Protein AF-A0A9X7PK81-F1 (afdb_monomer_lite)

Structure (mmCIF, N/CA/C/O backbone):
data_AF-A0A9X7PK81-F1
#
_entry.id   AF-A0A9X7PK81-F1
#
loop_
_atom_site.group_PDB
_atom_site.id
_atom_site.type_symbol
_atom_site.label_atom_id
_atom_site.label_alt_id
_atom_site.label_comp_id
_atom_site.label_asym_id
_atom_site.label_entity_id
_atom_site.label_seq_id
_atom_site.pdbx_PDB_ins_code
_atom_site.Cartn_x
_atom_site.Cartn_y
_atom_site.Cartn_z
_atom_site.occupancy
_atom_site.B_iso_or_equiv
_atom_site.auth_seq_id
_atom_site.auth_comp_id
_atom_site.auth_asym_id
_atom_site.auth_atom_id
_atom_site.pdbx_PDB_model_num
ATOM 1 N N . MET A 1 1 ? 47.079 4.707 -45.264 1.00 72.62 1 MET A N 1
ATOM 2 C CA . MET A 1 1 ? 46.466 5.850 -44.541 1.00 72.62 1 MET A CA 1
ATOM 3 C C . MET A 1 1 ? 44.966 5.994 -44.814 1.00 72.62 1 MET A C 1
ATOM 5 O O . MET A 1 1 ? 44.214 6.000 -43.854 1.00 72.62 1 MET A O 1
ATOM 9 N N . LYS A 1 2 ? 44.506 6.057 -46.077 1.00 82.69 2 LYS A N 1
ATOM 10 C CA . LYS A 1 2 ? 43.069 6.189 -46.417 1.00 82.69 2 LYS A CA 1
ATOM 11 C C . LYS A 1 2 ? 42.199 5.010 -45.946 1.00 82.69 2 LYS A C 1
ATOM 13 O O . LYS A 1 2 ? 41.203 5.242 -45.281 1.00 82.69 2 LYS A O 1
ATOM 18 N N . GLU A 1 3 ? 42.626 3.771 -46.189 1.00 85.62 3 GLU A N 1
ATOM 19 C CA . GLU A 1 3 ? 41.911 2.560 -45.728 1.00 85.62 3 GLU A CA 1
ATOM 20 C C . GLU A 1 3 ? 41.747 2.498 -44.202 1.00 85.62 3 GLU A C 1
ATOM 22 O O . GLU A 1 3 ? 40.697 2.132 -43.677 1.00 85.62 3 GLU A O 1
ATOM 27 N N . PHE A 1 4 ? 42.781 2.930 -43.475 1.00 86.81 4 PHE A N 1
ATOM 28 C CA . PHE A 1 4 ? 42.753 3.020 -42.017 1.00 86.81 4 PHE A CA 1
ATOM 29 C C . PHE A 1 4 ? 41.733 4.063 -41.537 1.00 86.81 4 PHE A C 1
ATOM 31 O O . PHE A 1 4 ? 40.945 3.777 -40.642 1.00 86.81 4 PHE A O 1
ATOM 38 N N . LEU A 1 5 ? 41.696 5.242 -42.171 1.00 86.31 5 LEU A N 1
ATOM 39 C CA . LEU A 1 5 ? 40.699 6.280 -41.887 1.00 86.31 5 LEU A CA 1
ATOM 40 C C . LEU A 1 5 ? 39.271 5.798 -42.179 1.00 86.31 5 LEU A C 1
ATOM 42 O O . LEU A 1 5 ? 38.388 6.019 -41.360 1.00 86.31 5 LEU A O 1
ATOM 46 N N . ILE A 1 6 ? 39.042 5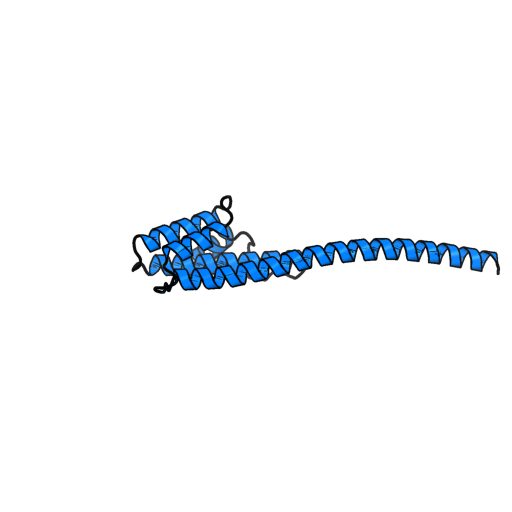.108 -43.299 1.00 89.00 6 ILE A N 1
ATOM 47 C CA . ILE A 1 6 ? 37.720 4.567 -43.657 1.00 89.00 6 ILE A CA 1
ATOM 48 C C . ILE A 1 6 ? 37.267 3.521 -42.636 1.00 89.00 6 ILE A C 1
ATOM 50 O O . ILE A 1 6 ? 36.142 3.591 -42.152 1.00 89.00 6 ILE A O 1
ATOM 54 N N . THR A 1 7 ? 38.151 2.596 -42.257 1.00 88.38 7 THR A N 1
ATOM 55 C CA . THR A 1 7 ? 37.855 1.570 -41.243 1.00 88.38 7 THR A CA 1
ATOM 56 C C . THR A 1 7 ? 37.533 2.206 -39.890 1.00 88.38 7 THR A C 1
ATOM 58 O O . THR A 1 7 ? 36.552 1.839 -39.243 1.00 88.38 7 THR A O 1
ATOM 61 N N . LEU A 1 8 ? 38.315 3.210 -39.482 1.00 89.31 8 LEU A N 1
ATOM 62 C CA . LEU A 1 8 ? 38.095 3.949 -38.243 1.00 89.31 8 LEU A CA 1
ATOM 63 C C . LEU A 1 8 ? 36.741 4.677 -38.257 1.00 89.31 8 LEU A C 1
ATOM 65 O O . LEU A 1 8 ? 35.977 4.562 -37.302 1.00 89.31 8 LEU A O 1
ATOM 69 N N . LEU A 1 9 ? 36.406 5.361 -39.354 1.00 86.44 9 LEU A N 1
ATOM 70 C CA . LEU A 1 9 ? 35.127 6.058 -39.514 1.00 86.44 9 LEU A CA 1
ATOM 71 C C . LEU A 1 9 ? 33.933 5.094 -39.574 1.00 86.44 9 LEU A C 1
ATOM 73 O O . LEU A 1 9 ? 32.907 5.346 -38.951 1.00 86.44 9 LEU A O 1
ATOM 77 N N . ALA A 1 10 ? 34.059 3.966 -40.271 1.00 86.56 10 ALA A N 1
ATOM 78 C CA . ALA A 1 10 ? 33.008 2.954 -40.319 1.00 86.56 10 ALA A CA 1
ATOM 79 C C . ALA A 1 10 ? 32.751 2.354 -38.926 1.00 86.56 10 ALA A C 1
ATOM 81 O O . ALA A 1 10 ? 31.603 2.242 -38.498 1.00 86.56 10 ALA A O 1
ATOM 82 N N . SER A 1 11 ? 33.816 2.036 -38.181 1.00 87.19 11 SER A N 1
ATOM 83 C CA . SER A 1 11 ? 33.700 1.509 -36.816 1.00 87.19 11 SER A CA 1
ATOM 84 C C . SER A 1 11 ? 33.093 2.514 -35.830 1.00 87.19 11 SER A C 1
ATOM 86 O O . SER A 1 11 ? 32.291 2.124 -34.982 1.00 87.19 11 SER A O 1
ATOM 88 N N . SER A 1 12 ? 33.405 3.809 -35.960 1.00 88.56 12 SER A N 1
ATOM 89 C CA . SER A 1 12 ? 32.876 4.846 -35.068 1.00 88.56 12 SER A CA 1
ATOM 90 C C . SER A 1 12 ? 31.393 5.116 -35.313 1.00 88.56 12 SER A C 1
ATOM 92 O O . SER A 1 12 ? 30.637 5.246 -34.352 1.00 88.56 12 SER A O 1
ATOM 94 N N . VAL A 1 13 ? 30.950 5.112 -36.575 1.00 91.44 13 VAL A N 1
ATOM 95 C CA . VAL A 1 13 ? 29.528 5.222 -36.933 1.00 91.44 13 VAL A CA 1
ATOM 96 C C . VAL A 1 13 ? 28.739 4.035 -36.382 1.00 91.44 13 VAL A C 1
ATOM 98 O O . VAL A 1 13 ? 27.712 4.233 -35.735 1.00 91.44 13 VAL A O 1
ATOM 101 N N . VAL A 1 14 ? 29.235 2.806 -36.564 1.00 91.31 14 VAL A N 1
ATOM 102 C CA . VAL A 1 14 ? 28.582 1.604 -36.018 1.00 91.31 14 VAL A CA 1
ATOM 103 C C . VAL A 1 14 ? 28.527 1.659 -34.490 1.00 91.31 14 VAL A C 1
ATOM 105 O O . VAL A 1 14 ? 27.471 1.412 -33.908 1.00 91.31 14 VAL A O 1
ATOM 108 N N . SER A 1 15 ? 29.622 2.053 -33.832 1.00 91.44 15 SER A N 1
ATOM 109 C CA . SER A 1 15 ? 29.646 2.224 -32.377 1.00 91.44 15 SER A CA 1
ATOM 110 C C . SER A 1 15 ? 28.635 3.270 -31.909 1.00 91.44 15 SER A C 1
ATOM 112 O O . SER A 1 15 ? 27.931 3.026 -30.936 1.00 91.44 15 SER A O 1
ATOM 114 N N . ALA A 1 16 ? 28.521 4.410 -32.596 1.00 92.06 16 ALA A N 1
ATOM 115 C CA . ALA A 1 16 ? 27.572 5.462 -32.243 1.00 92.06 16 ALA A CA 1
ATOM 116 C C . ALA A 1 16 ? 26.114 4.995 -32.379 1.00 92.06 16 ALA A C 1
ATOM 118 O O . ALA A 1 16 ? 25.294 5.304 -31.515 1.00 92.06 16 ALA A O 1
ATOM 119 N N . ILE A 1 17 ? 25.796 4.209 -33.415 1.00 92.19 17 ILE A N 1
ATOM 120 C CA . ILE A 1 17 ? 24.463 3.615 -33.597 1.00 92.19 17 ILE A CA 1
ATOM 121 C C . ILE A 1 17 ? 24.151 2.647 -32.451 1.00 92.19 17 ILE A C 1
ATOM 123 O O . ILE A 1 17 ? 23.096 2.759 -31.825 1.00 92.19 17 ILE A O 1
ATOM 127 N N . ILE A 1 18 ? 25.075 1.733 -32.133 1.00 93.38 18 ILE A N 1
ATOM 128 C CA . ILE A 1 18 ? 24.903 0.769 -31.035 1.00 93.38 18 ILE A CA 1
ATOM 129 C C . ILE A 1 18 ? 24.725 1.507 -29.702 1.00 93.38 18 ILE A C 1
ATOM 131 O O . ILE A 1 18 ? 23.793 1.212 -28.954 1.00 93.38 18 ILE A O 1
ATOM 135 N N . SER A 1 19 ? 25.570 2.502 -29.419 1.00 92.31 19 SER A N 1
ATOM 136 C CA . SER A 1 19 ? 25.451 3.332 -28.218 1.00 92.31 19 SER A CA 1
ATOM 137 C C . SER A 1 19 ? 24.112 4.064 -28.165 1.00 92.31 19 SER A C 1
ATOM 139 O O . SER A 1 19 ? 23.463 4.038 -27.125 1.00 92.31 19 SER A O 1
ATOM 141 N N . GLY A 1 20 ? 23.654 4.649 -29.275 1.00 92.38 20 GLY A N 1
ATOM 142 C CA . GLY A 1 20 ? 22.355 5.318 -29.354 1.00 92.38 20 GLY A CA 1
ATOM 143 C C . GLY A 1 20 ? 21.185 4.388 -29.018 1.00 92.38 20 GLY A C 1
ATOM 144 O O . GLY A 1 20 ? 20.315 4.760 -28.229 1.00 92.38 20 GLY A O 1
ATOM 145 N N . ILE A 1 21 ? 21.198 3.156 -29.541 1.00 92.75 21 ILE A N 1
ATOM 146 C CA . ILE A 1 21 ? 20.181 2.133 -29.241 1.00 92.75 21 ILE A CA 1
ATOM 147 C C . ILE A 1 21 ? 20.201 1.773 -27.749 1.00 92.75 21 ILE A C 1
ATOM 149 O O . ILE A 1 21 ? 19.158 1.791 -27.095 1.00 92.75 21 ILE A O 1
ATOM 153 N N . VAL A 1 22 ? 21.381 1.493 -27.187 1.00 92.44 22 VAL A N 1
ATOM 154 C CA . VAL A 1 22 ? 21.528 1.144 -25.764 1.00 92.44 22 VAL A CA 1
ATOM 155 C C . VAL A 1 22 ? 21.070 2.294 -24.861 1.00 92.44 22 VAL A C 1
ATOM 157 O O . VAL A 1 22 ? 20.337 2.067 -23.896 1.00 92.44 22 VAL A O 1
ATOM 160 N N . THR A 1 23 ? 21.445 3.534 -25.179 1.00 92.50 23 THR A N 1
ATOM 161 C CA . THR A 1 23 ? 21.010 4.726 -24.440 1.00 92.50 23 THR A CA 1
ATOM 162 C C . THR A 1 23 ? 19.496 4.892 -24.487 1.00 92.50 23 THR A C 1
ATOM 164 O O . THR A 1 23 ? 18.885 5.141 -23.449 1.00 92.50 23 THR A O 1
ATOM 167 N N . TYR A 1 24 ? 18.875 4.714 -25.656 1.00 90.75 24 TYR A N 1
ATOM 168 C CA . TYR A 1 24 ? 17.421 4.789 -25.794 1.00 90.75 24 TYR A CA 1
ATOM 169 C C . TYR A 1 24 ? 16.711 3.742 -24.924 1.00 90.75 24 TYR A C 1
ATOM 171 O O . TYR A 1 24 ? 15.839 4.094 -24.128 1.00 90.75 24 TYR A O 1
ATOM 179 N N . MET A 1 25 ? 17.145 2.478 -24.995 1.00 88.00 25 MET A N 1
ATOM 180 C CA . MET A 1 25 ? 16.577 1.385 -24.196 1.00 88.00 25 MET A CA 1
ATOM 181 C C . MET A 1 25 ? 16.705 1.637 -22.688 1.00 88.00 25 MET A C 1
ATOM 183 O O . MET A 1 25 ? 15.767 1.384 -21.929 1.00 88.00 25 MET A O 1
ATOM 187 N N . ASN A 1 26 ? 17.856 2.145 -22.240 1.00 86.56 26 ASN A N 1
ATOM 188 C CA . ASN A 1 26 ? 18.078 2.464 -20.830 1.00 86.56 26 ASN A CA 1
ATOM 189 C C . ASN A 1 26 ? 17.217 3.647 -20.373 1.00 86.56 26 ASN A C 1
ATOM 191 O O . ASN A 1 26 ? 16.615 3.582 -19.301 1.00 86.56 26 ASN A O 1
ATOM 195 N N . ASN A 1 27 ? 17.105 4.700 -21.187 1.00 89.56 27 ASN A N 1
ATOM 196 C CA . ASN A 1 27 ? 16.274 5.859 -20.869 1.00 89.56 27 ASN A CA 1
ATOM 197 C C . ASN A 1 27 ? 14.796 5.486 -20.743 1.00 89.56 27 ASN A C 1
ATOM 199 O O . ASN A 1 27 ? 14.150 5.900 -19.783 1.00 89.56 27 ASN A O 1
ATOM 203 N N . GLU A 1 28 ? 14.266 4.675 -21.660 1.00 89.38 28 GLU A N 1
ATOM 204 C CA . GLU A 1 28 ? 12.868 4.243 -21.610 1.00 89.38 28 GLU A CA 1
ATOM 205 C C . GLU A 1 28 ? 12.569 3.435 -20.336 1.00 89.38 28 GLU A C 1
ATOM 207 O O . GLU A 1 28 ? 11.577 3.689 -19.648 1.00 89.38 28 GLU A O 1
ATOM 212 N N . ARG A 1 29 ? 13.452 2.492 -19.980 1.00 83.69 29 ARG A N 1
ATOM 213 C CA . ARG A 1 29 ? 13.326 1.696 -18.749 1.00 83.69 29 ARG A CA 1
ATOM 214 C C . ARG A 1 29 ? 13.378 2.570 -17.498 1.00 83.69 29 ARG A C 1
ATOM 216 O O . ARG A 1 29 ? 12.508 2.444 -16.639 1.00 83.69 29 ARG A O 1
ATOM 223 N N . ASN A 1 30 ? 14.350 3.477 -17.419 1.00 85.25 30 ASN A N 1
ATOM 224 C CA . ASN A 1 30 ? 14.511 4.381 -16.281 1.00 85.25 30 ASN A CA 1
ATOM 225 C C . ASN A 1 30 ? 13.311 5.319 -16.123 1.00 85.25 30 ASN A C 1
ATOM 227 O O . ASN A 1 30 ? 12.867 5.573 -15.006 1.00 85.25 30 ASN A O 1
ATOM 231 N N . LEU A 1 31 ? 12.756 5.802 -17.236 1.00 87.94 31 LEU A N 1
ATOM 232 C CA . LEU A 1 31 ? 11.587 6.669 -17.224 1.00 87.94 31 LEU A CA 1
ATOM 233 C C . LEU A 1 31 ? 10.346 5.929 -16.701 1.00 87.94 31 LEU A C 1
ATOM 235 O O . LEU A 1 31 ? 9.661 6.438 -15.817 1.00 87.94 31 LEU A O 1
ATOM 239 N N . LYS A 1 32 ? 10.090 4.705 -17.183 1.00 87.31 32 LYS A N 1
ATOM 240 C CA . LYS A 1 32 ? 8.990 3.859 -16.684 1.00 87.31 32 LYS A CA 1
ATOM 241 C C . LYS A 1 32 ? 9.138 3.561 -15.191 1.00 87.31 32 LYS A C 1
ATOM 243 O O . LYS A 1 32 ? 8.175 3.718 -14.444 1.00 87.31 32 LYS A O 1
ATOM 248 N N . LEU A 1 33 ? 10.342 3.182 -14.754 1.00 86.88 33 LEU A N 1
ATOM 249 C CA . LEU A 1 33 ? 10.630 2.912 -13.343 1.00 86.88 33 LEU A CA 1
ATOM 250 C C . LEU A 1 33 ? 10.382 4.152 -12.474 1.00 86.88 33 LEU A C 1
ATOM 252 O O . LEU A 1 33 ? 9.764 4.048 -11.414 1.00 86.88 33 LEU A O 1
ATOM 256 N N . LYS A 1 34 ? 10.815 5.327 -12.943 1.00 89.06 34 LYS A N 1
ATOM 257 C CA . LYS A 1 34 ? 10.599 6.602 -12.255 1.00 89.06 34 LYS A CA 1
ATOM 258 C C . LYS A 1 34 ? 9.111 6.898 -12.076 1.00 89.06 34 LYS A C 1
ATOM 260 O O . LYS A 1 34 ? 8.694 7.144 -10.949 1.00 89.06 34 LYS A O 1
ATOM 265 N N . TYR A 1 35 ? 8.313 6.807 -13.141 1.00 90.44 35 TYR A N 1
ATOM 266 C CA . TYR A 1 35 ? 6.870 7.059 -13.057 1.00 90.44 35 TYR A CA 1
ATOM 267 C C . TYR A 1 35 ? 6.171 6.127 -12.063 1.00 90.44 35 TYR A C 1
ATOM 269 O O . TYR A 1 35 ? 5.443 6.592 -11.189 1.00 90.44 35 TYR A O 1
ATOM 277 N N . VAL A 1 36 ? 6.448 4.820 -12.135 1.00 89.19 36 VAL A N 1
ATOM 278 C CA . VAL A 1 36 ? 5.859 3.841 -11.208 1.00 89.19 36 VAL A CA 1
ATOM 279 C C . VAL A 1 36 ? 6.282 4.120 -9.763 1.00 89.19 36 VAL A C 1
ATOM 281 O O . VAL A 1 36 ? 5.462 4.033 -8.852 1.00 89.19 36 VAL A O 1
ATOM 284 N N . THR A 1 37 ? 7.545 4.485 -9.536 1.00 89.62 37 THR A N 1
ATOM 285 C CA . THR A 1 37 ? 8.054 4.796 -8.192 1.00 89.62 37 THR A CA 1
ATOM 286 C C . THR A 1 37 ? 7.396 6.049 -7.613 1.00 89.62 37 THR A C 1
ATOM 288 O O . THR A 1 37 ? 7.001 6.047 -6.447 1.00 89.62 37 THR A O 1
ATOM 291 N N . GLU A 1 38 ? 7.225 7.097 -8.421 1.00 91.62 38 GLU A N 1
ATOM 292 C CA . GLU A 1 38 ? 6.550 8.332 -8.012 1.00 91.62 38 GLU A CA 1
ATOM 293 C C . GLU A 1 38 ? 5.071 8.093 -7.681 1.00 91.62 38 GLU A C 1
ATOM 295 O O . GLU A 1 38 ? 4.585 8.561 -6.650 1.00 91.62 38 GLU A O 1
ATOM 300 N N . ASP A 1 39 ? 4.351 7.324 -8.499 1.00 92.19 39 ASP A N 1
ATOM 301 C CA . ASP A 1 39 ? 2.946 7.012 -8.226 1.00 92.19 39 ASP A CA 1
ATOM 302 C C . ASP A 1 39 ? 2.783 6.116 -6.993 1.00 92.19 39 ASP A C 1
ATOM 304 O O . ASP A 1 39 ? 1.887 6.348 -6.179 1.00 92.19 39 ASP A O 1
ATOM 308 N N . ARG A 1 40 ? 3.698 5.166 -6.766 1.00 91.44 40 ARG A N 1
ATOM 309 C CA . ARG A 1 40 ? 3.738 4.373 -5.526 1.00 91.44 40 ARG A CA 1
ATOM 310 C C . ARG A 1 40 ? 4.029 5.221 -4.294 1.00 91.44 40 ARG A C 1
ATOM 312 O O . ARG A 1 40 ? 3.461 4.962 -3.231 1.00 91.44 40 ARG A O 1
ATOM 319 N N . GLN A 1 41 ? 4.894 6.228 -4.412 1.00 92.62 41 GLN A N 1
ATOM 320 C CA . GLN A 1 41 ? 5.137 7.173 -3.326 1.00 92.62 41 GLN A CA 1
ATOM 321 C C . GLN A 1 41 ? 3.854 7.944 -2.990 1.00 92.62 41 GLN A C 1
ATOM 323 O O . GLN A 1 41 ? 3.449 7.955 -1.825 1.00 92.62 41 GLN A O 1
ATOM 328 N N . LYS A 1 42 ? 3.177 8.512 -3.998 1.00 95.19 42 LYS A N 1
ATOM 329 C CA . LYS A 1 42 ? 1.897 9.221 -3.814 1.00 95.19 42 LYS A CA 1
ATOM 330 C C . LYS A 1 42 ? 0.836 8.315 -3.192 1.00 95.19 42 LYS A C 1
ATOM 332 O O . LYS A 1 42 ? 0.175 8.716 -2.234 1.00 95.19 42 LYS A O 1
ATOM 337 N N . TRP A 1 43 ? 0.701 7.089 -3.702 1.00 95.62 43 TRP A N 1
ATOM 338 C CA . TRP A 1 43 ? -0.214 6.088 -3.158 1.00 95.62 43 TRP A CA 1
ATOM 339 C C . TRP A 1 43 ? 0.082 5.831 -1.678 1.00 95.62 43 TRP A C 1
ATOM 341 O O . TRP A 1 43 ? -0.811 5.961 -0.846 1.00 95.62 43 TRP A O 1
ATOM 351 N N . ARG A 1 44 ? 1.343 5.582 -1.308 1.00 95.06 44 ARG A N 1
ATOM 352 C CA . ARG A 1 44 ? 1.735 5.321 0.086 1.00 95.06 44 ARG A CA 1
ATOM 353 C C . ARG A 1 44 ? 1.464 6.509 1.006 1.00 95.06 44 ARG A C 1
ATOM 355 O O . ARG A 1 44 ? 0.979 6.320 2.119 1.00 95.06 44 ARG A O 1
ATOM 362 N N . GLU A 1 45 ? 1.799 7.723 0.577 1.00 95.75 45 GLU A N 1
ATOM 363 C CA . GLU A 1 45 ? 1.542 8.943 1.351 1.00 95.75 45 GLU A CA 1
ATOM 364 C C . GLU A 1 45 ? 0.044 9.154 1.583 1.00 95.75 45 GLU A C 1
ATOM 366 O O . GLU A 1 45 ? -0.361 9.507 2.693 1.00 95.75 45 GLU A O 1
ATOM 371 N N . ARG A 1 46 ? -0.782 8.883 0.566 1.00 96.56 46 ARG A N 1
ATOM 372 C CA . ARG A 1 46 ? -2.239 8.924 0.692 1.00 96.56 46 ARG A CA 1
ATOM 373 C C . ARG A 1 46 ? -2.752 7.838 1.637 1.00 96.56 46 ARG A C 1
ATOM 375 O O . ARG A 1 46 ? -3.465 8.166 2.579 1.00 96.56 46 ARG A O 1
ATOM 382 N N . MET A 1 47 ? -2.336 6.586 1.456 1.00 97.50 47 MET A N 1
ATOM 383 C CA . MET A 1 47 ? -2.757 5.468 2.309 1.00 97.50 47 MET A CA 1
ATOM 384 C C . MET A 1 47 ? -2.389 5.689 3.777 1.00 97.50 47 MET A C 1
ATOM 386 O O . MET A 1 47 ? -3.217 5.456 4.649 1.00 97.50 47 MET A O 1
ATOM 390 N N . LYS A 1 48 ? -1.187 6.205 4.072 1.00 96.38 48 LYS A N 1
ATOM 391 C CA . LYS A 1 48 ? -0.789 6.565 5.445 1.00 96.38 48 LYS A CA 1
ATOM 392 C C . LYS A 1 48 ? -1.760 7.555 6.085 1.00 96.38 48 LYS A C 1
ATOM 394 O O . LYS A 1 48 ? -2.174 7.344 7.220 1.00 96.38 48 LYS A O 1
ATOM 399 N N . LYS A 1 49 ? -2.124 8.621 5.364 1.00 96.94 49 LYS A N 1
ATOM 400 C CA . LYS A 1 49 ? -3.081 9.625 5.855 1.00 96.94 49 LYS A CA 1
ATOM 401 C C . LYS A 1 49 ? -4.450 9.000 6.105 1.00 96.94 49 LYS A C 1
ATOM 403 O O . LYS A 1 49 ? -5.010 9.216 7.172 1.00 96.94 49 LYS A O 1
ATOM 408 N N . LEU A 1 50 ? -4.933 8.188 5.166 1.00 97.81 50 LEU A N 1
ATOM 409 C CA . LEU A 1 50 ? -6.224 7.517 5.290 1.00 97.81 50 LEU A CA 1
ATOM 410 C C . LEU A 1 50 ? -6.259 6.546 6.475 1.00 97.81 50 LEU A C 1
ATOM 412 O O . LEU A 1 50 ? -7.207 6.578 7.245 1.00 97.81 50 LEU A O 1
ATOM 416 N N . PHE A 1 51 ? -5.231 5.720 6.692 1.00 97.62 51 PHE A N 1
ATOM 417 C CA . PHE A 1 51 ? -5.212 4.817 7.851 1.00 97.62 51 PHE A CA 1
ATOM 418 C C . PHE A 1 51 ? -5.189 5.578 9.183 1.00 97.62 51 PHE A C 1
ATOM 420 O O . PHE A 1 51 ? -5.895 5.194 10.113 1.00 97.62 51 PHE A O 1
ATOM 427 N N . VAL A 1 52 ? -4.443 6.686 9.269 1.00 96.62 52 VAL A N 1
ATOM 428 C CA . VAL A 1 52 ? -4.456 7.553 10.460 1.00 96.62 52 VAL A CA 1
ATOM 429 C C . VAL A 1 52 ? -5.842 8.161 10.681 1.00 96.62 52 VAL A C 1
ATOM 431 O O . VAL A 1 52 ? -6.340 8.128 11.801 1.00 96.62 52 VAL A O 1
ATOM 434 N N . GLN A 1 53 ? -6.485 8.667 9.626 1.00 97.00 53 GLN A N 1
ATOM 435 C CA . GLN A 1 53 ? -7.850 9.206 9.686 1.00 97.00 53 GLN A CA 1
ATOM 436 C C . GLN A 1 53 ? -8.877 8.133 10.051 1.00 97.00 53 GLN A C 1
ATOM 438 O O . GLN A 1 53 ? -9.803 8.399 10.805 1.00 97.00 53 GLN A O 1
ATOM 443 N N . PHE A 1 54 ? -8.698 6.901 9.579 1.00 97.62 54 PHE A N 1
ATOM 444 C CA . PHE A 1 54 ? -9.578 5.799 9.936 1.00 97.62 54 PHE A CA 1
ATOM 445 C C . PHE A 1 54 ? -9.472 5.497 11.432 1.00 97.62 54 PHE A C 1
ATOM 447 O O . PHE A 1 54 ? -10.490 5.339 12.097 1.00 97.62 54 PHE A O 1
ATOM 454 N N . ILE A 1 55 ? -8.254 5.440 11.982 1.00 95.62 55 ILE A N 1
ATOM 455 C CA . ILE A 1 55 ? -8.023 5.198 13.414 1.00 95.62 55 ILE A CA 1
ATOM 456 C C . ILE A 1 55 ? -8.542 6.374 14.257 1.00 95.62 55 ILE A C 1
ATOM 458 O O . ILE A 1 55 ? -9.200 6.149 15.277 1.00 95.62 55 ILE A O 1
ATOM 462 N N . HIS A 1 56 ? -8.309 7.605 13.798 1.00 94.50 56 HIS A N 1
ATOM 463 C CA . HIS A 1 56 ? -8.680 8.858 14.456 1.00 94.50 56 HIS A CA 1
ATOM 464 C C . HIS A 1 56 ? -9.639 9.689 13.580 1.00 94.50 56 HIS A C 1
ATOM 466 O O . HIS A 1 56 ? -9.215 10.690 12.993 1.00 94.50 56 HIS A O 1
ATOM 472 N N . PRO A 1 57 ? -10.921 9.289 13.474 1.00 94.38 57 PRO A N 1
ATOM 473 C CA . PRO A 1 57 ? -11.881 9.969 12.613 1.00 94.38 57 PRO A CA 1
ATOM 474 C C . PRO A 1 57 ? -12.203 11.370 13.136 1.00 94.38 57 PRO A C 1
ATOM 476 O O . PRO A 1 57 ? -12.174 11.629 14.342 1.00 94.38 57 PRO A O 1
ATOM 479 N N . THR A 1 58 ? -12.550 12.267 12.218 1.00 93.19 58 THR A N 1
ATOM 480 C CA . THR A 1 58 ? -13.046 13.614 12.531 1.00 93.19 58 THR A CA 1
ATOM 481 C C . THR A 1 58 ? -14.485 13.760 12.046 1.00 93.19 58 THR A C 1
ATOM 483 O O . THR A 1 58 ? -14.976 12.929 11.284 1.00 93.19 58 THR A O 1
ATOM 486 N N . ASN A 1 59 ? -15.176 14.828 12.452 1.00 91.25 59 ASN A N 1
ATOM 487 C CA . ASN A 1 59 ? -16.541 15.086 11.978 1.00 91.25 59 ASN A CA 1
ATOM 488 C C . ASN A 1 59 ? -16.608 15.239 10.446 1.00 91.25 59 ASN A C 1
ATOM 490 O O . ASN A 1 59 ? -17.560 14.772 9.830 1.00 91.25 59 ASN A O 1
ATOM 494 N N . ASP A 1 60 ? -15.584 15.849 9.838 1.00 91.12 60 ASP A N 1
ATOM 495 C CA . ASP A 1 60 ? -15.510 16.068 8.386 1.00 91.12 60 ASP A CA 1
ATOM 496 C C . ASP A 1 60 ? -15.019 14.832 7.615 1.00 91.12 60 ASP A C 1
ATOM 498 O O . ASP A 1 60 ? -15.149 14.765 6.393 1.00 91.12 60 ASP A O 1
ATOM 502 N N . GLN A 1 61 ? -14.413 13.869 8.314 1.00 90.62 61 GLN A N 1
ATOM 503 C CA . GLN A 1 61 ? -13.871 12.625 7.763 1.00 90.62 61 GLN A CA 1
ATOM 504 C C . GLN A 1 61 ? -14.275 11.447 8.662 1.00 90.62 61 GLN A C 1
ATOM 506 O O . GLN A 1 61 ? -13.451 10.924 9.424 1.00 90.62 61 GLN A O 1
ATOM 511 N N . PRO A 1 62 ? -15.556 11.035 8.611 1.00 94.69 62 PRO A N 1
ATOM 512 C CA . PRO A 1 62 ? -16.038 9.872 9.334 1.00 94.69 62 PRO A CA 1
ATOM 513 C C . PRO A 1 62 ? -15.354 8.588 8.856 1.00 94.69 62 PRO A C 1
ATOM 515 O O . PRO A 1 62 ? -14.818 8.479 7.742 1.00 94.69 62 PRO A O 1
ATOM 518 N N . ARG A 1 63 ? -15.386 7.585 9.732 1.00 95.00 63 ARG A N 1
ATOM 519 C CA . ARG A 1 63 ? -14.680 6.314 9.562 1.00 95.00 63 ARG A CA 1
ATOM 520 C C . ARG A 1 63 ? -15.146 5.562 8.310 1.00 95.00 63 ARG A C 1
ATOM 522 O O . ARG A 1 63 ? -14.316 4.985 7.617 1.00 95.00 63 ARG A O 1
ATOM 529 N N . GLU A 1 64 ? -16.431 5.628 7.976 1.00 96.06 64 GLU A N 1
ATOM 530 C CA . GLU A 1 64 ? -17.066 4.953 6.837 1.00 96.06 64 GLU A CA 1
ATOM 531 C C . GLU A 1 64 ? -16.614 5.531 5.488 1.00 96.06 64 GLU A C 1
ATOM 533 O O . GLU A 1 64 ? -16.336 4.784 4.542 1.00 96.06 64 GLU A O 1
ATOM 538 N N . LEU A 1 65 ? -16.496 6.862 5.401 1.00 96.38 65 LEU A N 1
ATOM 539 C CA . LEU A 1 65 ? -15.959 7.526 4.210 1.00 96.38 65 LEU A CA 1
ATOM 540 C C . LEU A 1 65 ? -14.487 7.158 4.027 1.00 96.38 65 LEU A C 1
ATOM 542 O O . LEU A 1 65 ? -14.085 6.717 2.951 1.00 96.38 65 LEU A O 1
ATOM 546 N N . THR A 1 66 ? -13.713 7.227 5.110 1.00 97.50 66 THR A N 1
ATOM 547 C CA . THR A 1 66 ? -12.290 6.875 5.086 1.00 97.50 66 THR A CA 1
ATOM 548 C C . THR A 1 66 ? -12.073 5.400 4.719 1.00 97.50 66 THR A C 1
ATOM 550 O O . THR A 1 66 ? -11.208 5.083 3.903 1.00 97.50 66 THR A O 1
ATOM 553 N N . TYR A 1 67 ? -12.887 4.487 5.261 1.00 98.06 67 TYR A N 1
ATOM 554 C CA . TYR A 1 67 ? -12.886 3.063 4.903 1.00 98.06 67 TYR A CA 1
ATOM 555 C C . TYR A 1 67 ? -13.145 2.859 3.408 1.00 98.06 67 TYR A C 1
ATOM 557 O O . TYR A 1 67 ? -12.420 2.112 2.751 1.00 98.06 67 TYR A O 1
ATOM 565 N N . THR A 1 68 ? -14.142 3.552 2.856 1.00 97.81 68 THR A N 1
ATOM 566 C CA . THR A 1 68 ? -14.485 3.463 1.431 1.00 97.81 68 THR A CA 1
ATOM 567 C C . THR A 1 68 ? -13.319 3.924 0.555 1.00 97.81 68 THR A C 1
ATOM 569 O O . THR A 1 68 ? -12.967 3.253 -0.418 1.00 97.81 68 THR A O 1
ATOM 572 N N . GLU A 1 69 ? -12.657 5.022 0.925 1.00 97.69 69 GLU A N 1
ATOM 573 C CA . GLU A 1 69 ? -11.477 5.502 0.205 1.00 97.69 69 GLU A CA 1
ATOM 574 C C . GLU A 1 69 ? -10.306 4.517 0.260 1.00 97.69 69 GLU A C 1
ATOM 576 O O . GLU A 1 69 ? -9.673 4.270 -0.771 1.00 97.69 69 GLU A O 1
ATOM 581 N N . ILE A 1 70 ? -10.031 3.927 1.427 1.00 98.12 70 ILE A N 1
ATOM 582 C CA . ILE A 1 70 ? -9.002 2.888 1.585 1.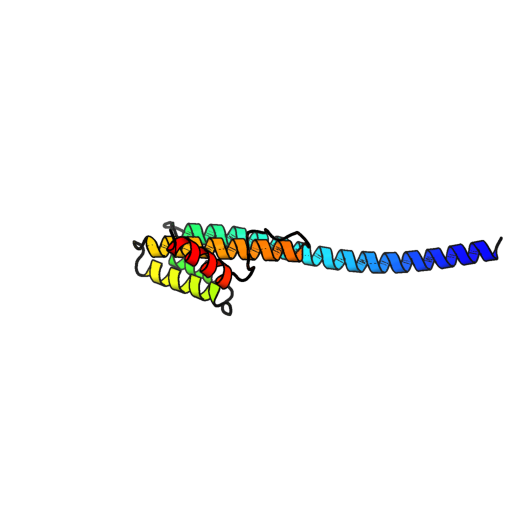00 98.12 70 ILE A CA 1
ATOM 583 C C . ILE A 1 70 ? -9.327 1.698 0.684 1.00 98.12 70 ILE A C 1
ATOM 585 O O . ILE A 1 70 ? -8.475 1.270 -0.093 1.00 98.12 70 ILE A O 1
ATOM 589 N N . LYS A 1 71 ? -10.572 1.215 0.714 1.00 97.38 71 LYS A N 1
ATOM 590 C CA . LYS A 1 71 ? -11.032 0.075 -0.086 1.00 97.38 71 LYS A CA 1
ATOM 591 C C . LYS A 1 71 ? -10.828 0.274 -1.586 1.00 97.38 71 LYS A C 1
ATOM 593 O O . LYS A 1 71 ? -10.427 -0.663 -2.265 1.00 97.38 71 LYS A O 1
ATOM 598 N N . PHE A 1 72 ? -11.030 1.485 -2.107 1.00 96.69 72 PHE A N 1
ATOM 599 C CA . PHE A 1 72 ? -10.764 1.791 -3.520 1.00 96.69 72 PHE A CA 1
ATOM 600 C C . PHE A 1 72 ? -9.279 1.808 -3.900 1.00 96.69 72 PHE A C 1
ATOM 602 O O . PHE A 1 72 ? -8.957 1.868 -5.084 1.00 96.69 72 PHE A O 1
ATOM 609 N N . ASN A 1 73 ? -8.375 1.797 -2.921 1.00 95.88 73 ASN A N 1
ATOM 610 C CA . ASN A 1 73 ? -6.930 1.882 -3.138 1.00 95.88 73 ASN A CA 1
ATOM 611 C C . ASN A 1 73 ? -6.191 0.582 -2.832 1.00 95.88 73 ASN A C 1
ATOM 613 O O . ASN A 1 73 ? -4.994 0.503 -3.112 1.00 95.88 73 ASN A O 1
ATOM 617 N N . LEU A 1 74 ? -6.888 -0.402 -2.270 1.00 95.69 74 LEU A N 1
ATOM 618 C CA . LEU A 1 74 ? -6.375 -1.741 -2.029 1.00 95.69 74 LEU A CA 1
ATOM 619 C C . LEU A 1 74 ? -6.705 -2.672 -3.199 1.00 95.69 74 LEU A C 1
ATOM 621 O O . LEU A 1 74 ? -7.628 -2.430 -3.980 1.00 95.69 74 LEU A O 1
ATOM 625 N N . ASN A 1 75 ? -5.932 -3.746 -3.328 1.00 93.94 75 ASN A N 1
ATOM 626 C CA . ASN A 1 75 ? -6.129 -4.748 -4.358 1.00 93.94 75 ASN A CA 1
ATOM 627 C C . ASN A 1 75 ? -7.174 -5.782 -3.900 1.00 93.94 75 ASN A C 1
ATOM 629 O O . ASN A 1 75 ? -6.888 -6.589 -3.020 1.00 93.94 75 ASN A O 1
ATOM 633 N N . PRO A 1 76 ? -8.356 -5.864 -4.539 1.00 93.31 76 PRO A N 1
ATOM 634 C CA . PRO A 1 76 ? -9.401 -6.804 -4.123 1.00 93.31 76 PRO A CA 1
ATOM 635 C C . PRO A 1 76 ? -9.023 -8.281 -4.328 1.00 93.31 76 PRO A C 1
ATOM 637 O O . PRO A 1 76 ? -9.701 -9.164 -3.809 1.00 93.31 76 PRO A O 1
ATOM 640 N N . LYS A 1 77 ? -7.973 -8.570 -5.108 1.00 94.56 77 LYS A N 1
ATOM 641 C CA . LYS A 1 77 ? -7.467 -9.933 -5.338 1.00 94.56 77 LYS A CA 1
ATOM 642 C C . LYS A 1 77 ? -6.350 -10.336 -4.375 1.00 94.56 77 LYS A C 1
ATOM 644 O O . LYS A 1 77 ? -5.826 -11.436 -4.514 1.00 94.56 77 LYS A O 1
ATOM 649 N N . ASP A 1 78 ? -5.944 -9.443 -3.480 1.00 94.38 78 ASP A N 1
ATOM 650 C CA . ASP A 1 78 ? -4.883 -9.703 -2.519 1.00 94.38 78 ASP A CA 1
ATOM 651 C C . ASP A 1 78 ? -5.488 -10.067 -1.156 1.00 94.38 78 ASP A C 1
ATOM 653 O O . ASP A 1 78 ? -6.281 -9.322 -0.579 1.00 94.38 78 ASP A O 1
ATOM 657 N N . ASP A 1 79 ? -5.150 -11.255 -0.654 1.00 95.75 79 ASP A N 1
ATOM 658 C CA . ASP A 1 79 ? -5.705 -11.772 0.601 1.00 95.75 79 ASP A CA 1
ATOM 659 C C . ASP A 1 79 ? -5.256 -10.953 1.818 1.00 95.75 79 ASP A C 1
ATOM 661 O O . ASP A 1 79 ? -5.995 -10.846 2.801 1.00 95.75 79 ASP A O 1
ATOM 665 N N . TYR A 1 80 ? -4.068 -10.343 1.755 1.00 96.19 80 TYR A N 1
ATOM 666 C CA . TYR A 1 80 ? -3.557 -9.496 2.826 1.00 96.19 80 TYR A CA 1
ATOM 667 C C . TYR A 1 80 ? -4.370 -8.205 2.934 1.00 96.19 80 TYR A C 1
ATOM 669 O O . TYR A 1 80 ? -4.812 -7.829 4.025 1.00 96.19 80 TYR A O 1
ATOM 677 N N . ASP A 1 81 ? -4.630 -7.578 1.788 1.00 97.06 81 ASP A N 1
ATOM 678 C CA . ASP A 1 81 ? -5.486 -6.401 1.663 1.00 97.06 81 ASP A CA 1
ATOM 679 C C . ASP A 1 81 ? -6.928 -6.697 2.100 1.00 97.06 81 ASP A C 1
ATOM 681 O O . ASP A 1 81 ? -7.521 -5.936 2.868 1.00 97.06 81 ASP A O 1
ATOM 685 N N . ASN A 1 82 ? -7.488 -7.839 1.695 1.00 97.56 82 ASN A N 1
ATOM 686 C CA . ASN A 1 82 ? -8.807 -8.274 2.161 1.00 97.56 82 ASN A CA 1
ATOM 687 C C . ASN A 1 82 ? -8.829 -8.506 3.684 1.00 97.56 82 ASN A C 1
ATOM 689 O O . ASN A 1 82 ? -9.801 -8.160 4.360 1.00 97.56 82 ASN A O 1
ATOM 693 N N . GLY A 1 83 ? -7.740 -9.032 4.250 1.00 97.44 83 GLY A N 1
ATOM 694 C CA . GLY A 1 83 ? -7.570 -9.183 5.693 1.00 97.44 83 GLY A CA 1
ATOM 695 C C . GLY A 1 83 ? -7.531 -7.850 6.449 1.00 97.44 83 GLY A C 1
ATOM 696 O O . GLY A 1 83 ? -8.068 -7.771 7.554 1.00 97.44 83 GLY A O 1
ATOM 697 N N . LEU A 1 84 ? -6.932 -6.803 5.869 1.00 97.44 84 LEU A N 1
ATOM 698 C CA . LEU A 1 84 ? -6.981 -5.439 6.412 1.00 97.44 84 LEU A CA 1
ATOM 699 C C . LEU A 1 84 ? -8.419 -4.910 6.444 1.00 97.44 84 LEU A C 1
ATOM 701 O O . LEU A 1 84 ? -8.868 -4.427 7.484 1.00 97.44 84 LEU A O 1
ATOM 705 N N . LEU A 1 85 ? -9.150 -5.044 5.333 1.00 98.19 85 LEU A N 1
ATOM 706 C CA . LEU A 1 85 ? -10.536 -4.578 5.229 1.00 98.19 85 LEU A CA 1
ATOM 707 C C . LEU A 1 85 ? -11.451 -5.256 6.250 1.00 98.19 85 LEU A C 1
ATOM 709 O O . LEU A 1 85 ? -12.260 -4.578 6.879 1.00 98.19 85 LEU A O 1
ATOM 713 N N . LYS A 1 86 ? -11.277 -6.562 6.472 1.00 98.12 86 LYS A N 1
ATOM 714 C CA . LYS A 1 86 ? -12.044 -7.301 7.479 1.00 98.12 86 LYS A CA 1
ATOM 715 C C . LYS A 1 86 ? -11.819 -6.758 8.894 1.00 98.12 86 LYS A C 1
ATOM 717 O O . LYS A 1 86 ? -12.779 -6.509 9.613 1.00 98.12 86 LYS A O 1
ATOM 722 N N . ILE A 1 87 ? -10.566 -6.512 9.283 1.00 97.94 87 ILE A N 1
ATOM 723 C CA . ILE A 1 87 ? -10.256 -5.929 10.601 1.00 97.94 87 ILE A CA 1
ATOM 724 C C . ILE A 1 87 ? -10.868 -4.530 10.724 1.00 97.94 87 ILE A C 1
ATOM 726 O O . ILE A 1 87 ? -11.392 -4.167 11.772 1.00 97.94 87 ILE A O 1
ATOM 730 N N . MET A 1 88 ? -10.836 -3.735 9.653 1.00 98.31 88 MET A N 1
ATOM 731 C CA . MET A 1 88 ? -11.471 -2.418 9.650 1.00 98.31 88 MET A CA 1
ATOM 732 C C . MET A 1 88 ? -12.991 -2.507 9.840 1.00 98.31 88 MET A C 1
ATOM 734 O O . MET A 1 88 ? -13.548 -1.708 10.587 1.00 98.31 88 MET A O 1
ATOM 738 N N . GLU A 1 89 ? -13.660 -3.474 9.212 1.00 98.19 89 GLU A N 1
ATOM 739 C CA . GLU A 1 89 ? -15.090 -3.740 9.424 1.00 98.19 89 GLU A CA 1
ATOM 740 C C . GLU A 1 89 ? -15.388 -4.126 10.878 1.00 98.19 89 GLU A C 1
ATOM 742 O O . GLU A 1 89 ? -16.325 -3.595 11.475 1.00 98.19 89 GLU A O 1
ATOM 747 N N . GLU A 1 90 ? -14.548 -4.966 11.484 1.00 98.12 90 GLU A N 1
ATOM 748 C CA . GLU A 1 90 ? -14.662 -5.339 12.898 1.00 98.12 90 GLU A CA 1
ATOM 749 C C . GLU A 1 90 ? -14.452 -4.130 13.830 1.00 98.12 90 GLU A C 1
ATOM 751 O O . GLU A 1 90 ? -15.201 -3.954 14.789 1.00 98.12 90 GLU A O 1
ATOM 756 N N . ILE A 1 91 ? -13.507 -3.234 13.517 1.00 97.81 91 ILE A N 1
ATOM 757 C CA . ILE A 1 91 ? -13.310 -1.976 14.259 1.00 97.81 91 ILE A CA 1
ATOM 758 C C . ILE A 1 91 ? -14.505 -1.030 14.088 1.00 97.81 91 ILE A C 1
ATOM 760 O O . ILE A 1 91 ? -14.854 -0.316 15.022 1.00 97.81 91 ILE A O 1
ATOM 764 N N . MET A 1 92 ? -15.133 -0.975 12.910 1.00 96.69 92 MET A N 1
ATOM 765 C CA . MET A 1 92 ? -16.346 -0.168 12.723 1.00 96.69 92 MET A CA 1
ATOM 766 C C . MET A 1 92 ? -17.514 -0.706 13.560 1.00 96.69 92 MET A C 1
ATOM 768 O O . MET A 1 92 ? -18.303 0.086 14.070 1.00 96.69 92 MET A O 1
ATOM 772 N N . ALA A 1 93 ? -17.601 -2.028 13.736 1.00 97.12 93 ALA A N 1
ATOM 773 C CA . ALA A 1 93 ? -18.603 -2.661 14.589 1.00 97.12 93 ALA A CA 1
ATOM 774 C C . ALA A 1 93 ? -18.321 -2.479 16.095 1.00 97.12 93 ALA A C 1
ATOM 776 O O . ALA A 1 93 ? -19.262 -2.305 16.868 1.00 97.12 93 ALA A O 1
ATOM 777 N N . ASP A 1 94 ? -17.048 -2.481 16.509 1.00 96.19 94 ASP A N 1
ATOM 778 C CA . ASP A 1 94 ? -16.615 -2.214 17.889 1.00 96.19 94 ASP A CA 1
ATOM 779 C C . ASP A 1 94 ? -15.423 -1.229 17.947 1.00 96.19 94 ASP A C 1
ATOM 781 O O . ASP A 1 94 ? -14.259 -1.633 18.078 1.00 96.19 94 ASP A O 1
ATOM 785 N N . PRO A 1 95 ? -15.687 0.093 17.899 1.00 92.50 95 PRO A N 1
ATOM 786 C CA . PRO A 1 95 ? -14.631 1.108 17.856 1.00 92.50 95 PRO A CA 1
ATOM 787 C C . PRO A 1 95 ? -13.763 1.199 19.116 1.00 92.50 95 PRO A C 1
ATOM 789 O O . PRO A 1 95 ? -12.711 1.839 19.084 1.00 92.50 95 PRO A O 1
ATOM 792 N N . GLN A 1 96 ? -14.190 0.607 20.237 1.00 92.56 96 GLN A N 1
ATOM 793 C CA . GLN A 1 96 ? -13.438 0.636 21.497 1.00 92.56 96 GLN A CA 1
ATOM 794 C C . GLN A 1 96 ? -12.432 -0.516 21.607 1.00 92.56 96 GLN A C 1
ATOM 796 O O . GLN A 1 96 ? -11.622 -0.552 22.543 1.00 92.56 96 GLN A O 1
ATOM 801 N N . ASN A 1 97 ? -12.433 -1.435 20.641 1.00 95.50 97 ASN A N 1
ATOM 802 C CA . ASN A 1 97 ? -11.544 -2.579 20.624 1.00 95.50 97 ASN A CA 1
ATOM 803 C C . ASN A 1 97 ? -10.099 -2.188 20.273 1.00 95.50 97 ASN A C 1
ATOM 805 O O . ASN A 1 97 ? -9.655 -2.202 19.122 1.00 95.50 97 ASN A O 1
ATOM 809 N N . LYS A 1 98 ? -9.319 -1.869 21.308 1.00 94.75 98 LYS A N 1
ATOM 810 C CA . LYS A 1 98 ? -7.911 -1.478 21.159 1.00 94.75 98 LYS A CA 1
ATOM 811 C C . LYS A 1 98 ? -7.019 -2.594 20.612 1.00 94.75 98 LYS A C 1
ATOM 813 O O . LYS A 1 98 ? -5.965 -2.273 20.068 1.00 94.75 98 LYS A O 1
ATOM 818 N N . SER A 1 99 ? -7.372 -3.875 20.767 1.00 95.56 99 SER A N 1
ATOM 819 C CA . SER A 1 99 ? -6.548 -4.955 20.207 1.00 95.56 99 SER A CA 1
ATOM 820 C C . SER A 1 99 ? -6.695 -5.035 18.692 1.00 95.56 99 SER A C 1
ATOM 822 O O . SER A 1 99 ? -5.678 -5.160 18.016 1.00 95.56 99 SER A O 1
ATOM 824 N N . LEU A 1 100 ? -7.908 -4.853 18.158 1.00 96.44 100 LEU A N 1
ATOM 825 C CA . LEU A 1 100 ? -8.125 -4.768 16.711 1.00 96.44 100 LEU A CA 1
ATOM 826 C C . LEU A 1 100 ? -7.408 -3.563 16.095 1.00 96.44 100 LEU A C 1
ATOM 828 O O . LEU A 1 100 ? -6.781 -3.692 15.048 1.00 96.44 100 LEU A O 1
ATOM 832 N N . VAL A 1 101 ? -7.427 -2.405 16.767 1.00 96.25 101 VAL A N 1
ATOM 833 C CA . VAL A 1 101 ? -6.679 -1.221 16.305 1.00 96.25 101 VAL A CA 1
ATOM 834 C C . VAL A 1 101 ? -5.177 -1.509 16.229 1.00 96.25 101 VAL A C 1
ATOM 836 O O . VAL A 1 101 ? -4.561 -1.233 15.203 1.00 96.25 101 VAL A O 1
ATOM 839 N N . LYS A 1 102 ? -4.589 -2.126 17.263 1.00 95.69 102 LYS A N 1
ATOM 840 C CA . LYS A 1 102 ? -3.168 -2.518 17.247 1.00 95.69 102 LYS A CA 1
ATOM 841 C C . LYS A 1 102 ? -2.856 -3.538 16.154 1.00 95.69 102 LYS A C 1
ATOM 843 O O . LYS A 1 102 ? -1.800 -3.470 15.529 1.00 95.69 102 LYS A O 1
ATOM 848 N N . GLU A 1 103 ? -3.758 -4.489 15.921 1.00 95.81 103 GLU A N 1
ATOM 849 C CA . GLU A 1 103 ? -3.596 -5.468 14.848 1.00 95.81 103 GLU A CA 1
ATOM 850 C C . GLU A 1 103 ? -3.620 -4.794 13.471 1.00 95.81 103 GLU A C 1
ATOM 852 O O . GLU A 1 103 ? -2.753 -5.075 12.640 1.00 95.81 103 GLU A O 1
ATOM 857 N N . LEU A 1 104 ? -4.551 -3.859 13.251 1.00 97.06 104 LEU A N 1
ATOM 858 C CA . LEU A 1 104 ? -4.612 -3.053 12.035 1.00 97.06 104 LEU A CA 1
ATOM 859 C C . LEU A 1 104 ? -3.318 -2.258 11.835 1.00 97.06 104 LEU A C 1
ATOM 861 O O . LEU A 1 104 ? -2.731 -2.310 10.756 1.00 97.06 104 LEU A O 1
ATOM 865 N N . GLU A 1 105 ? -2.841 -1.559 12.867 1.00 96.12 105 GLU A N 1
ATOM 866 C CA . GLU A 1 105 ? -1.589 -0.796 12.817 1.00 96.12 105 GLU A CA 1
ATOM 867 C C . GLU A 1 105 ? -0.400 -1.674 12.424 1.00 96.12 105 GLU A C 1
ATOM 869 O O . GLU A 1 105 ? 0.405 -1.278 11.577 1.00 96.12 105 GLU A O 1
ATOM 874 N N . LEU A 1 106 ? -0.286 -2.870 13.009 1.00 95.88 106 LEU A N 1
ATOM 875 C CA . LEU A 1 106 ? 0.781 -3.810 12.677 1.00 95.88 106 LEU A CA 1
ATOM 876 C C . LEU A 1 106 ? 0.675 -4.280 11.223 1.00 95.88 106 LEU A C 1
ATOM 878 O O . LEU A 1 106 ? 1.675 -4.277 10.502 1.00 95.88 106 LEU A O 1
ATOM 882 N N . LYS A 1 107 ? -0.526 -4.640 10.758 1.00 96.31 107 LYS A N 1
ATOM 883 C CA . LYS A 1 107 ? -0.707 -5.069 9.367 1.00 96.31 107 LYS A CA 1
ATOM 884 C C . LYS A 1 107 ? -0.399 -3.956 8.365 1.00 96.31 107 LYS A C 1
ATOM 886 O O . LYS A 1 107 ? 0.266 -4.188 7.359 1.00 96.31 107 LYS A O 1
ATOM 891 N N . VAL A 1 108 ? -0.799 -2.722 8.659 1.00 97.00 108 VAL A N 1
ATOM 892 C CA . VAL A 1 108 ? -0.477 -1.552 7.826 1.00 97.00 108 VAL A CA 1
ATOM 893 C C . VAL A 1 108 ? 1.034 -1.289 7.792 1.00 97.00 108 VAL A C 1
ATOM 895 O O . VAL A 1 108 ? 1.592 -0.998 6.730 1.00 97.00 108 VAL A O 1
ATOM 898 N N . GLN A 1 109 ? 1.730 -1.431 8.925 1.00 95.19 109 GLN A N 1
ATOM 899 C CA . GLN A 1 109 ? 3.193 -1.328 8.971 1.00 95.19 109 GLN A CA 1
ATOM 900 C C . GLN A 1 109 ? 3.864 -2.379 8.081 1.00 95.19 109 GLN A C 1
ATOM 902 O O . GLN A 1 109 ? 4.764 -2.048 7.305 1.00 95.19 109 GLN A O 1
ATOM 907 N N . VAL A 1 110 ? 3.401 -3.628 8.155 1.00 95.62 110 VAL A N 1
ATOM 908 C CA . VAL A 1 110 ? 3.915 -4.736 7.342 1.00 95.62 110 VAL A CA 1
ATOM 909 C C . VAL A 1 110 ? 3.632 -4.529 5.855 1.00 95.62 110 VAL A C 1
ATOM 911 O O . VAL A 1 110 ? 4.545 -4.723 5.047 1.00 95.62 110 VAL A O 1
ATOM 914 N N . LEU A 1 111 ? 2.434 -4.062 5.485 1.00 95.44 111 LEU A N 1
ATOM 915 C CA . LEU A 1 111 ? 2.101 -3.683 4.108 1.00 95.44 111 LEU A CA 1
ATOM 916 C C . LEU A 1 111 ? 3.123 -2.673 3.569 1.00 95.44 111 LEU A C 1
ATOM 918 O O . LEU A 1 111 ? 3.772 -2.907 2.550 1.00 95.44 111 LEU A O 1
ATOM 922 N N . PHE A 1 112 ? 3.339 -1.568 4.287 1.00 94.88 112 PHE A N 1
ATOM 923 C CA . PHE A 1 112 ? 4.252 -0.518 3.832 1.00 94.88 112 PHE A CA 1
ATOM 924 C C . PHE A 1 112 ? 5.722 -0.936 3.823 1.00 94.88 112 PHE A C 1
ATOM 926 O O . PHE A 1 112 ? 6.478 -0.469 2.962 1.00 94.88 112 PHE A O 1
ATOM 933 N N . LYS A 1 113 ? 6.145 -1.797 4.754 1.00 93.56 113 LYS A N 1
ATOM 934 C CA . LYS A 1 113 ? 7.507 -2.341 4.758 1.00 93.56 113 LYS A CA 1
ATOM 935 C C . LYS A 1 113 ? 7.717 -3.287 3.578 1.00 93.56 113 LYS A C 1
ATOM 937 O O . LYS A 1 113 ? 8.714 -3.141 2.880 1.00 93.56 113 LYS A O 1
ATOM 942 N N . SER A 1 114 ? 6.753 -4.153 3.284 1.00 92.38 114 SER A N 1
ATOM 943 C CA . SER A 1 114 ? 6.792 -5.049 2.121 1.00 92.38 114 SER A CA 1
ATOM 944 C C . SER A 1 114 ? 6.866 -4.263 0.810 1.00 92.38 114 SER A C 1
ATOM 946 O O . SER A 1 114 ? 7.744 -4.507 -0.017 1.00 92.38 114 SER A O 1
ATOM 948 N N . GLU A 1 115 ? 6.034 -3.229 0.659 1.00 91.00 115 GLU A N 1
ATOM 949 C CA . GLU A 1 115 ? 6.069 -2.334 -0.505 1.00 91.00 115 GLU A CA 1
ATOM 950 C C . GLU A 1 115 ? 7.399 -1.575 -0.639 1.00 91.00 115 GLU A C 1
ATOM 952 O O . GLU A 1 115 ? 7.849 -1.272 -1.742 1.00 91.00 115 GLU A O 1
ATOM 957 N N . TRP A 1 116 ? 8.058 -1.232 0.473 1.00 90.88 116 TRP A N 1
ATOM 958 C CA . TRP A 1 116 ? 9.394 -0.628 0.440 1.00 90.88 116 TRP A CA 1
ATOM 959 C C . TRP A 1 116 ? 10.456 -1.595 -0.078 1.00 90.88 116 TRP A C 1
ATOM 961 O O . TRP A 1 116 ? 11.284 -1.218 -0.904 1.00 90.88 116 TRP A O 1
ATOM 971 N N . GLU A 1 117 ? 10.434 -2.837 0.394 1.00 91.81 117 GLU A N 1
ATOM 972 C CA . GLU A 1 117 ? 11.400 -3.842 -0.041 1.00 91.81 117 GLU A CA 1
ATOM 973 C C . GLU A 1 117 ? 11.226 -4.193 -1.519 1.00 91.81 117 GLU A C 1
ATOM 975 O O . GLU A 1 117 ? 12.224 -4.261 -2.235 1.00 91.81 117 GLU A O 1
ATOM 980 N N . LYS A 1 118 ? 9.982 -4.297 -2.007 1.00 89.62 118 LYS A N 1
ATOM 981 C CA . LYS A 1 118 ? 9.700 -4.452 -3.444 1.00 89.62 118 LYS A CA 1
ATOM 982 C C . LYS A 1 118 ? 10.304 -3.308 -4.261 1.00 89.62 118 LYS A C 1
ATOM 984 O O . LYS A 1 118 ? 11.031 -3.562 -5.217 1.00 89.62 118 LYS A O 1
ATOM 989 N N . ALA A 1 119 ? 10.079 -2.058 -3.846 1.00 88.88 119 ALA A N 1
ATOM 990 C CA . ALA A 1 119 ? 10.629 -0.891 -4.537 1.00 88.88 119 ALA A CA 1
ATOM 991 C C . ALA A 1 119 ? 12.170 -0.889 -4.564 1.00 88.88 119 ALA A C 1
ATOM 993 O O . ALA A 1 119 ? 12.769 -0.563 -5.587 1.00 88.88 119 ALA A O 1
ATOM 994 N N . LYS A 1 120 ? 12.828 -1.300 -3.472 1.00 88.50 120 LYS A N 1
ATOM 995 C CA . LYS A 1 120 ? 14.292 -1.447 -3.441 1.00 88.50 120 LYS A CA 1
ATOM 996 C C . LYS A 1 120 ? 14.787 -2.505 -4.422 1.00 88.50 120 LYS A C 1
ATOM 998 O O . LYS A 1 120 ? 15.743 -2.241 -5.144 1.00 88.50 120 LYS A O 1
ATOM 1003 N N . ILE A 1 121 ? 14.142 -3.670 -4.464 1.00 88.69 121 ILE A N 1
ATOM 1004 C CA . ILE A 1 121 ? 14.509 -4.753 -5.387 1.00 88.69 121 ILE A CA 1
ATOM 1005 C C . ILE A 1 121 ? 14.374 -4.285 -6.839 1.00 88.69 121 ILE A C 1
ATOM 1007 O O . ILE A 1 121 ? 15.298 -4.469 -7.626 1.00 88.69 121 ILE A O 1
ATOM 1011 N N . GLU A 1 122 ? 13.270 -3.620 -7.184 1.00 85.06 122 GLU A N 1
ATOM 1012 C CA . GLU A 1 122 ? 13.051 -3.070 -8.529 1.00 85.06 122 GLU A CA 1
ATOM 1013 C C . GLU A 1 122 ? 14.083 -1.995 -8.912 1.00 85.06 122 GLU A C 1
ATOM 1015 O O . GLU A 1 122 ? 14.465 -1.886 -10.076 1.00 85.06 122 GLU A O 1
ATOM 1020 N N . ALA A 1 123 ? 14.585 -1.240 -7.932 1.00 84.94 123 ALA A N 1
ATOM 1021 C CA . ALA A 1 123 ? 15.667 -0.273 -8.102 1.00 84.94 123 ALA A CA 1
ATOM 1022 C C . ALA A 1 123 ? 17.080 -0.899 -8.054 1.00 84.94 123 ALA A C 1
ATOM 1024 O O . ALA A 1 123 ? 18.069 -0.167 -8.021 1.00 84.94 123 ALA A O 1
ATOM 1025 N N . ASN A 1 124 ? 17.201 -2.234 -8.037 1.00 85.62 124 ASN A N 1
ATOM 1026 C CA . ASN A 1 124 ? 18.461 -2.974 -7.865 1.00 85.62 124 ASN A CA 1
ATOM 1027 C C . ASN A 1 124 ? 19.237 -2.609 -6.583 1.00 85.62 124 ASN A C 1
ATOM 1029 O O . ASN A 1 124 ? 20.465 -2.705 -6.523 1.00 85.62 124 ASN A O 1
ATOM 1033 N N . MET A 1 125 ? 18.527 -2.192 -5.536 1.00 85.75 125 MET A N 1
ATOM 1034 C CA . MET A 1 125 ? 19.091 -1.951 -4.212 1.00 85.75 125 MET A CA 1
ATOM 1035 C C . MET A 1 125 ? 19.066 -3.234 -3.377 1.00 85.75 125 MET A C 1
ATOM 1037 O O . MET A 1 125 ? 18.195 -4.090 -3.529 1.00 85.75 125 MET A O 1
ATOM 1041 N N . LYS A 1 126 ? 20.009 -3.356 -2.436 1.00 83.44 126 LYS A N 1
ATOM 1042 C CA . LYS A 1 126 ? 20.028 -4.484 -1.497 1.00 83.44 126 LYS A CA 1
ATOM 1043 C C . LYS A 1 126 ? 18.794 -4.449 -0.586 1.00 83.44 126 LYS A C 1
ATOM 1045 O O . LYS A 1 126 ? 18.445 -3.402 -0.025 1.00 83.44 126 LYS A O 1
ATOM 1050 N N . SER A 1 127 ? 18.150 -5.604 -0.428 1.00 80.12 127 SER A N 1
ATOM 1051 C CA . SER A 1 127 ? 17.100 -5.780 0.576 1.00 80.12 127 SER A CA 1
ATOM 1052 C C . SER A 1 127 ? 17.699 -5.735 1.986 1.00 80.12 127 SER A C 1
ATOM 1054 O O . SER A 1 127 ? 18.905 -5.894 2.177 1.00 80.12 127 SER A O 1
ATOM 1056 N N . ASP A 1 128 ? 16.857 -5.413 2.960 1.00 78.75 128 ASP A N 1
ATOM 1057 C CA . ASP A 1 128 ? 17.234 -5.402 4.369 1.00 78.75 128 ASP A CA 1
ATOM 1058 C C . ASP A 1 128 ? 17.410 -6.845 4.859 1.00 78.75 128 ASP A C 1
ATOM 1060 O O . ASP A 1 128 ? 16.493 -7.654 4.741 1.00 78.75 128 ASP A O 1
ATOM 1064 N N . ASN A 1 129 ? 18.576 -7.168 5.421 1.00 76.69 129 ASN A N 1
ATOM 1065 C CA . ASN A 1 129 ? 18.904 -8.533 5.849 1.00 76.69 129 ASN A CA 1
ATOM 1066 C C . ASN A 1 129 ? 17.951 -9.074 6.930 1.00 76.69 129 ASN A C 1
ATOM 1068 O O . ASN A 1 129 ? 17.883 -10.282 7.131 1.00 76.69 129 ASN A O 1
ATOM 1072 N N . ASN A 1 130 ? 17.233 -8.192 7.632 1.00 75.44 130 ASN A N 1
ATOM 1073 C CA . ASN A 1 130 ? 16.288 -8.570 8.681 1.00 75.44 130 ASN A CA 1
ATOM 1074 C C . ASN A 1 130 ? 14.885 -8.912 8.154 1.00 75.44 130 ASN A C 1
ATOM 1076 O O . ASN A 1 130 ? 14.003 -9.219 8.954 1.00 75.44 130 ASN A O 1
ATOM 1080 N N . ILE A 1 131 ? 14.650 -8.832 6.841 1.00 76.31 131 ILE A N 1
ATOM 1081 C CA . ILE A 1 131 ? 13.353 -9.132 6.230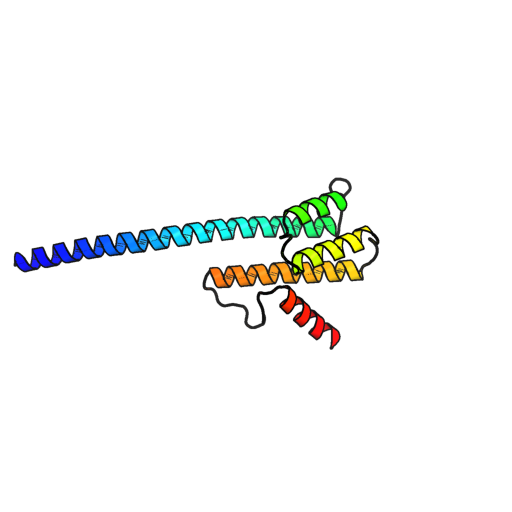 1.00 76.31 131 ILE A CA 1
ATOM 1082 C C . ILE A 1 131 ? 13.477 -10.406 5.421 1.00 76.31 131 ILE A C 1
ATOM 1084 O O . ILE A 1 131 ? 14.171 -10.465 4.409 1.00 76.31 131 ILE A O 1
ATOM 1088 N N . THR A 1 132 ? 12.771 -11.431 5.874 1.00 74.19 132 THR A N 1
ATOM 1089 C CA . THR A 1 132 ? 12.838 -12.764 5.274 1.00 74.19 132 THR A CA 1
ATOM 1090 C C . THR A 1 132 ? 11.935 -12.904 4.045 1.00 74.19 132 THR A C 1
ATOM 1092 O O . THR A 1 132 ? 12.103 -13.835 3.258 1.00 74.19 132 THR A O 1
ATOM 1095 N N . SER A 1 133 ? 10.975 -11.986 3.865 1.00 82.94 133 SER A N 1
ATOM 1096 C CA . SER A 1 133 ? 9.957 -12.056 2.820 1.00 82.94 133 SER A CA 1
ATOM 1097 C C . SER A 1 133 ? 9.421 -10.677 2.420 1.00 82.94 133 SER A C 1
ATOM 1099 O O . SER A 1 133 ? 9.138 -9.837 3.269 1.00 82.94 133 SER A O 1
ATOM 1101 N N . ILE A 1 134 ? 9.218 -10.479 1.113 1.00 88.06 134 ILE A N 1
ATOM 1102 C CA . ILE 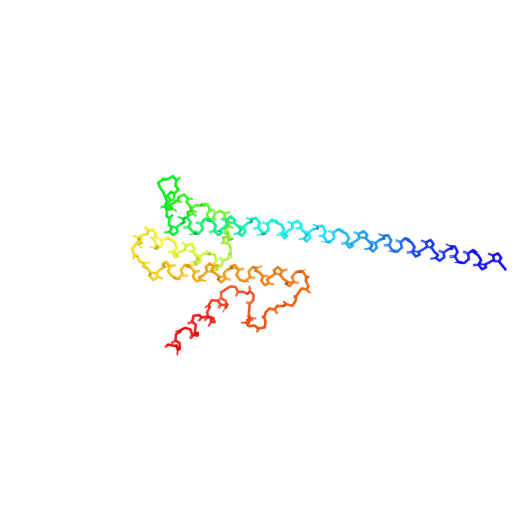A 1 134 ? 8.495 -9.326 0.537 1.00 88.06 134 ILE A CA 1
ATOM 1103 C C . ILE A 1 134 ? 6.982 -9.554 0.423 1.00 88.06 134 ILE A C 1
ATOM 1105 O O . ILE A 1 134 ? 6.243 -8.647 0.043 1.00 88.06 134 ILE A O 1
ATOM 1109 N N . ASP A 1 135 ? 6.537 -10.782 0.685 1.00 91.94 135 ASP A N 1
ATOM 1110 C CA . ASP A 1 135 ? 5.127 -11.129 0.818 1.00 91.94 135 ASP A CA 1
ATOM 1111 C C . ASP A 1 135 ? 4.651 -10.676 2.211 1.00 91.94 135 ASP A C 1
ATOM 1113 O O . ASP A 1 135 ? 5.180 -11.180 3.216 1.00 91.94 135 ASP A O 1
ATOM 1117 N N . PRO A 1 136 ? 3.694 -9.728 2.280 1.00 93.31 136 PRO A N 1
ATOM 1118 C CA . PRO A 1 136 ? 3.243 -9.138 3.533 1.00 93.31 136 PRO A CA 1
ATOM 1119 C C . PRO A 1 136 ? 2.582 -10.159 4.459 1.00 93.31 136 PRO A C 1
ATOM 1121 O O . PRO A 1 136 ? 2.716 -10.037 5.677 1.00 93.31 136 PRO A O 1
ATOM 1124 N N . GLN A 1 137 ? 1.937 -11.199 3.922 1.00 93.81 137 GLN A N 1
ATOM 1125 C CA . GLN A 1 137 ? 1.315 -12.232 4.745 1.00 93.81 137 GLN A CA 1
ATOM 1126 C C . GLN A 1 137 ? 2.383 -13.020 5.503 1.00 93.81 137 GLN A C 1
ATOM 1128 O O . GLN A 1 137 ? 2.308 -13.156 6.721 1.00 93.81 137 GLN A O 1
ATOM 1133 N N . LYS A 1 138 ? 3.432 -13.469 4.809 1.00 93.06 138 LYS A N 1
ATOM 1134 C CA . LYS A 1 138 ? 4.549 -14.189 5.444 1.00 93.06 138 LYS A CA 1
ATOM 1135 C C . LYS A 1 138 ? 5.285 -13.330 6.467 1.00 93.06 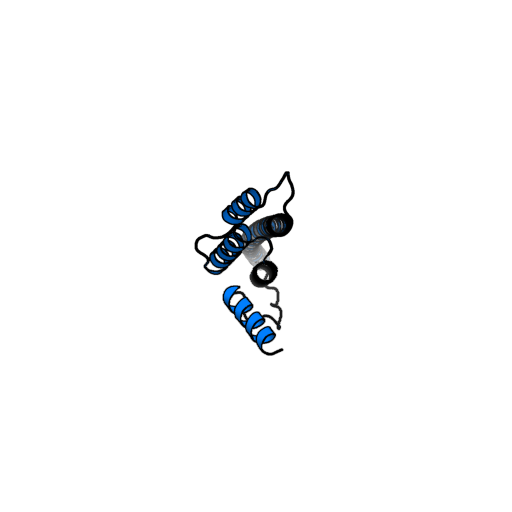138 LYS A C 1
ATOM 1137 O O . LYS A 1 138 ? 5.607 -13.820 7.545 1.00 93.06 138 LYS A O 1
ATOM 1142 N N . LEU A 1 139 ? 5.531 -12.059 6.141 1.00 92.19 139 LEU A N 1
ATOM 1143 C CA . LEU A 1 139 ? 6.216 -11.137 7.048 1.00 92.19 139 LEU A CA 1
ATOM 1144 C C . LEU A 1 139 ? 5.388 -10.873 8.315 1.00 92.19 139 LEU A C 1
ATOM 1146 O O . LEU A 1 139 ? 5.937 -10.829 9.414 1.00 92.19 139 LEU A O 1
ATOM 1150 N N . TYR A 1 140 ? 4.067 -10.738 8.177 1.00 93.00 140 TYR A N 1
ATOM 1151 C CA . TYR A 1 140 ? 3.166 -10.580 9.315 1.00 93.00 140 TYR A CA 1
ATOM 1152 C C . TYR A 1 140 ? 3.183 -11.805 10.236 1.00 93.00 140 TYR A C 1
ATOM 1154 O O . TYR A 1 140 ? 3.348 -11.642 11.444 1.00 93.00 140 TYR A O 1
ATOM 1162 N N . GLU A 1 141 ? 3.070 -13.018 9.684 1.00 92.25 141 GLU A N 1
ATOM 1163 C CA . GLU A 1 141 ? 3.109 -14.248 10.487 1.00 92.25 141 GLU A CA 1
ATOM 1164 C C . GLU A 1 141 ? 4.459 -14.430 11.196 1.00 92.25 141 GLU A C 1
ATOM 1166 O O . GLU A 1 141 ? 4.499 -14.826 12.361 1.00 92.25 141 GLU A O 1
ATOM 1171 N N . GLU A 1 142 ? 5.571 -14.074 10.544 1.00 90.56 142 GLU A N 1
ATOM 1172 C CA . GLU A 1 142 ? 6.890 -14.097 11.179 1.00 90.56 142 GLU A CA 1
ATOM 1173 C C . GLU A 1 142 ? 6.946 -13.155 12.391 1.00 90.56 142 GLU A C 1
ATOM 1175 O O . GLU A 1 142 ? 7.355 -13.572 13.476 1.00 90.56 142 GLU A O 1
ATOM 1180 N N . ILE A 1 143 ? 6.523 -11.898 12.231 1.00 89.44 143 ILE A N 1
ATOM 1181 C CA . ILE A 1 143 ? 6.548 -10.908 13.318 1.00 89.44 143 ILE A CA 1
ATOM 1182 C C . ILE A 1 143 ? 5.639 -11.357 14.464 1.00 89.44 143 ILE A C 1
ATOM 1184 O O . ILE A 1 143 ? 6.077 -11.409 15.613 1.00 89.44 143 ILE A O 1
ATOM 1188 N N . LYS A 1 144 ? 4.411 -11.779 14.144 1.00 87.81 144 LYS A N 1
ATOM 1189 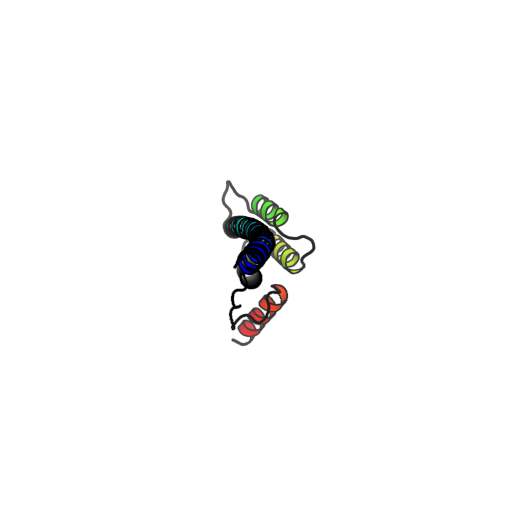C CA . LYS A 1 144 ? 3.439 -12.262 15.129 1.00 87.81 144 LYS A CA 1
ATOM 1190 C C . LYS A 1 144 ? 3.962 -13.475 15.900 1.00 87.81 144 LYS A C 1
ATOM 1192 O O . LYS A 1 144 ? 3.790 -13.548 17.112 1.00 87.81 144 LYS A O 1
ATOM 1197 N N . SER A 1 145 ? 4.645 -14.403 15.226 1.00 86.00 145 SER A N 1
ATOM 1198 C CA . SER A 1 145 ? 5.244 -15.578 15.874 1.00 86.00 145 SER A CA 1
ATOM 1199 C C . SER A 1 145 ? 6.350 -15.214 16.870 1.00 86.00 145 SER A C 1
ATOM 1201 O O . SER A 1 145 ? 6.467 -15.859 17.908 1.00 86.00 145 SER A O 1
ATOM 1203 N N . LYS A 1 146 ? 7.131 -14.159 16.599 1.00 81.94 146 LYS A N 1
ATOM 1204 C CA . LYS A 1 146 ? 8.181 -13.677 17.510 1.00 81.94 146 LYS A CA 1
ATOM 1205 C C . LYS A 1 146 ? 7.601 -12.966 18.729 1.00 81.94 146 LYS A C 1
ATOM 1207 O O . LYS A 1 146 ? 8.146 -13.116 19.821 1.00 81.94 146 LYS A O 1
ATOM 1212 N N . ASP A 1 147 ? 6.504 -12.236 18.552 1.00 74.44 147 ASP A N 1
ATOM 1213 C CA . ASP A 1 147 ? 5.813 -11.558 19.651 1.00 74.44 147 ASP A CA 1
ATOM 1214 C C . ASP A 1 147 ? 5.081 -12.542 20.579 1.00 74.44 147 ASP A C 1
ATOM 1216 O O . ASP A 1 147 ? 4.978 -12.279 21.769 1.00 74.44 147 ASP A O 1
ATOM 1220 N N . LEU A 1 148 ? 4.640 -13.702 20.076 1.00 58.94 148 LEU A N 1
ATOM 1221 C CA . LEU A 1 148 ? 4.027 -14.773 20.882 1.00 58.94 148 LEU A CA 1
ATOM 1222 C C . LEU A 1 148 ? 5.029 -15.559 21.752 1.00 58.94 148 LEU A C 1
ATOM 1224 O O . LEU A 1 148 ? 4.612 -16.340 22.605 1.00 58.94 148 LEU A O 1
ATOM 1228 N N . ILE A 1 149 ? 6.334 -15.392 21.520 1.00 49.91 149 ILE A N 1
ATOM 1229 C CA . ILE A 1 149 ? 7.413 -16.070 22.264 1.00 49.91 149 ILE A CA 1
ATOM 1230 C C . ILE A 1 149 ? 7.992 -15.156 23.371 1.00 49.91 149 ILE A C 1
ATOM 1232 O O . ILE A 1 149 ? 8.823 -15.600 24.165 1.00 49.91 149 ILE A O 1
ATOM 1236 N N . ARG A 1 150 ? 7.553 -13.891 23.454 1.00 43.72 150 ARG A N 1
ATOM 1237 C CA . ARG A 1 150 ? 7.928 -12.925 24.502 1.00 43.72 150 ARG A CA 1
ATOM 1238 C C . ARG A 1 150 ? 6.843 -12.774 25.558 1.00 43.72 150 ARG A C 1
ATOM 1240 O O . ARG A 1 150 ? 7.242 -12.545 26.721 1.00 43.72 150 ARG A O 1
#

Foldseek 3Di:
DVVVVVVVVVVVVVVVVVVVVVVVVVVVLVVVLVVVVVVVVVLLVVLVVLLVCLLVPDPVGDNVNSLVVLVVSDDPPQVLSVVLSVLSVVCVVPVVPVVSNVLSVLSSVLLVLLVVQVSCVSVVHDGDPPQPDSRSVVRSVVVVVVVVVD

pLDDT: mean 90.98, std 8.0, range [43.72, 98.31]

Secondary structure (DSSP, 8-state):
-HHHHHHHHHHHHHHHHHHHHHHHHHHHHHHHHHHHHHHHHHHHHHHHHHHHHHHS-BTTB-HHHHHHHHHTTS-TT-HHHHHHHHHHHHHHH-TT-HHHHHHHHHHHHHHHHHHHHHHHHHTTPPPPTT---SSHHHHHHHHHHHHTT-

Radius of gyration: 24.35 Å; chains: 1; bounding box: 65×32×71 Å

Sequence (150 aa):
MKEFLITLLASSVVSAIISGIVTYMNNERNLKLKYVTEDRQKWRERMKKLFVQFIHPTNDQPRELTYTEIKFNLNPKDDYDNGLLKIMEEIMADPQNKSLVKELELKVQVLFKSEWEKAKIEANMKSDNNITSIDPQKLYEEIKSKDLIR